Protein AF-A0A9P6UDY9-F1 (afdb_monomer_lite)

Secondary structure (DSSP, 8-state):
-PPPHHHHHHHIIIIIHHHHHHHHTT----HHHHHHHHHHHHHHHHHHHT--TTS-THHHH-TTTT-PPPHHHHHHH--

Structure (mmCIF, N/CA/C/O backbone):
data_AF-A0A9P6UDY9-F1
#
_entry.id   AF-A0A9P6UDY9-F1
#
loop_
_atom_site.group_PDB
_atom_site.id
_atom_site.type_symbol
_atom_site.label_atom_id
_atom_site.label_alt_id
_atom_site.label_comp_id
_atom_site.label_asym_id
_atom_site.label_entity_id
_atom_site.label_seq_id
_atom_site.pdbx_PDB_ins_code
_atom_site.Cartn_x
_atom_site.Cartn_y
_atom_site.Cartn_z
_atom_site.occupancy
_atom_site.B_iso_or_equiv
_atom_site.auth_seq_id
_atom_site.auth_comp_id
_atom_site.auth_asym_id
_atom_site.auth_atom_id
_atom_site.pdbx_PDB_model_num
ATOM 1 N N . MET A 1 1 ? 13.791 -16.558 -12.285 1.00 49.50 1 MET A N 1
ATOM 2 C CA . MET A 1 1 ? 12.806 -15.597 -12.830 1.00 49.50 1 MET A CA 1
ATOM 3 C C . MET A 1 1 ? 12.532 -14.562 -11.742 1.00 49.50 1 MET A C 1
ATOM 5 O O . MET A 1 1 ? 12.080 -14.949 -10.673 1.00 49.50 1 MET A O 1
ATOM 9 N N . ALA A 1 2 ? 12.936 -13.303 -11.920 1.00 79.56 2 ALA A N 1
ATOM 10 C CA . ALA A 1 2 ? 12.792 -12.280 -10.878 1.00 79.56 2 ALA A CA 1
ATOM 11 C C . ALA A 1 2 ? 11.371 -11.690 -10.891 1.00 79.56 2 ALA A C 1
ATOM 13 O O . ALA A 1 2 ? 10.845 -11.403 -11.961 1.00 79.56 2 ALA A O 1
ATOM 14 N N . ILE A 1 3 ? 10.763 -11.499 -9.714 1.00 83.25 3 ILE A N 1
ATOM 15 C CA . ILE A 1 3 ? 9.470 -10.805 -9.574 1.00 83.25 3 ILE A CA 1
ATOM 16 C C . ILE A 1 3 ? 9.641 -9.350 -10.035 1.00 83.25 3 ILE A C 1
ATOM 18 O O . ILE A 1 3 ? 10.553 -8.678 -9.544 1.00 83.25 3 ILE A O 1
ATOM 22 N N . THR A 1 4 ? 8.789 -8.869 -10.943 1.00 89.94 4 THR A N 1
ATOM 23 C CA . THR A 1 4 ? 8.764 -7.467 -11.399 1.00 89.94 4 THR A CA 1
ATOM 24 C C . THR A 1 4 ? 8.002 -6.562 -10.428 1.00 89.94 4 THR A C 1
ATOM 26 O O . THR A 1 4 ? 7.261 -7.036 -9.563 1.00 89.94 4 THR A O 1
ATOM 29 N N . ASP A 1 5 ? 8.155 -5.248 -10.571 1.00 89.00 5 ASP A N 1
ATOM 30 C CA . ASP A 1 5 ? 7.397 -4.235 -9.829 1.00 89.00 5 ASP A CA 1
ATOM 31 C C . ASP A 1 5 ? 5.879 -4.462 -9.958 1.00 89.00 5 ASP A C 1
ATOM 33 O O . ASP A 1 5 ? 5.181 -4.588 -8.950 1.00 89.00 5 ASP A O 1
ATOM 37 N N . LYS A 1 6 ? 5.376 -4.650 -11.18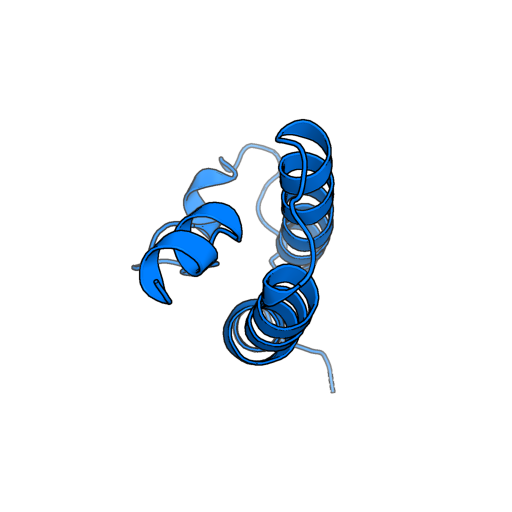5 1.00 89.94 6 LYS A N 1
ATOM 38 C CA . LYS A 1 6 ? 3.952 -4.911 -11.449 1.00 89.94 6 LYS A CA 1
ATOM 39 C C . LYS A 1 6 ? 3.468 -6.206 -10.808 1.00 89.94 6 LYS A C 1
ATOM 41 O O . LYS A 1 6 ? 2.367 -6.246 -10.267 1.00 89.94 6 LYS A O 1
ATOM 46 N N . GLN A 1 7 ? 4.284 -7.260 -10.848 1.00 92.44 7 GLN A N 1
ATOM 47 C CA . GLN A 1 7 ? 3.953 -8.532 -10.202 1.00 92.44 7 GLN A CA 1
ATOM 48 C C . GLN A 1 7 ? 3.896 -8.386 -8.678 1.00 92.44 7 GLN A C 1
ATOM 50 O O . GLN A 1 7 ? 2.993 -8.932 -8.050 1.00 92.44 7 GLN A O 1
ATOM 55 N N . CYS A 1 8 ? 4.808 -7.613 -8.083 1.00 92.62 8 CYS A N 1
ATOM 56 C CA . CYS A 1 8 ? 4.787 -7.319 -6.652 1.00 92.62 8 CYS A CA 1
ATOM 57 C C . CYS A 1 8 ? 3.496 -6.591 -6.255 1.00 92.62 8 CYS A C 1
ATOM 59 O O . CYS A 1 8 ? 2.784 -7.055 -5.364 1.00 92.62 8 CYS A O 1
ATOM 61 N N . ILE A 1 9 ? 3.139 -5.518 -6.969 1.00 93.75 9 ILE A N 1
ATOM 62 C CA . ILE A 1 9 ? 1.887 -4.788 -6.730 1.00 93.75 9 ILE A CA 1
ATOM 63 C C . ILE A 1 9 ? 0.668 -5.696 -6.900 1.00 93.75 9 ILE A C 1
ATOM 65 O O . ILE A 1 9 ? -0.241 -5.668 -6.070 1.00 93.75 9 ILE A O 1
ATOM 69 N N . TYR A 1 10 ? 0.649 -6.525 -7.945 1.00 94.00 10 TYR A N 1
ATOM 70 C CA . TYR A 1 10 ? -0.442 -7.463 -8.188 1.00 94.00 10 TYR A CA 1
ATOM 71 C C . TYR A 1 10 ? -0.634 -8.426 -7.013 1.00 94.00 10 TYR A C 1
ATOM 73 O O . TYR A 1 10 ? -1.767 -8.629 -6.577 1.00 94.00 10 TYR A O 1
ATOM 81 N N . ILE A 1 11 ? 0.457 -8.983 -6.477 1.00 94.75 11 ILE A N 1
ATOM 82 C CA . ILE A 1 11 ? 0.415 -9.878 -5.315 1.00 94.75 11 ILE A CA 1
ATOM 83 C C . ILE A 1 11 ? -0.175 -9.150 -4.105 1.00 94.75 11 ILE A C 1
ATOM 85 O O . ILE A 1 11 ? -1.052 -9.701 -3.440 1.00 94.75 11 ILE A O 1
ATOM 89 N N . ILE A 1 12 ? 0.246 -7.912 -3.828 1.00 94.62 12 ILE A N 1
ATOM 90 C CA . ILE A 1 12 ? -0.323 -7.156 -2.706 1.00 94.62 12 ILE A CA 1
ATOM 91 C C . ILE A 1 12 ? -1.821 -6.912 -2.918 1.00 94.62 12 ILE A C 1
ATOM 93 O O . ILE A 1 12 ? -2.628 -7.258 -2.056 1.00 94.62 12 ILE A O 1
ATOM 97 N N . ASN A 1 13 ? -2.200 -6.377 -4.078 1.00 95.06 13 ASN A N 1
ATOM 98 C CA . ASN A 1 13 ? -3.564 -5.925 -4.336 1.00 95.06 13 ASN A CA 1
ATOM 99 C C . ASN A 1 13 ? -4.583 -7.059 -4.497 1.00 95.06 13 ASN A C 1
ATOM 101 O O . ASN A 1 13 ? -5.716 -6.910 -4.047 1.00 95.06 13 ASN A O 1
ATOM 105 N N . ASN A 1 14 ? -4.203 -8.161 -5.148 1.00 95.31 14 ASN A N 1
ATOM 106 C CA . ASN A 1 14 ? -5.132 -9.225 -5.543 1.00 95.31 14 ASN A CA 1
ATOM 107 C C . ASN A 1 14 ? -4.966 -10.518 -4.737 1.00 95.31 14 ASN A C 1
ATOM 109 O O . ASN A 1 14 ? -5.816 -11.397 -4.830 1.00 95.31 14 ASN A O 1
ATOM 113 N N . VAL A 1 15 ? -3.888 -10.666 -3.957 1.00 95.44 15 VAL A N 1
ATOM 114 C CA . VAL A 1 15 ? -3.647 -11.885 -3.165 1.00 95.44 15 VAL A CA 1
ATOM 115 C C . VAL A 1 15 ? -3.574 -11.576 -1.677 1.00 95.44 15 VAL A C 1
ATOM 117 O O . VAL A 1 15 ? -4.309 -12.178 -0.896 1.00 95.44 15 VAL A O 1
ATOM 120 N N . LEU A 1 16 ? -2.702 -10.652 -1.266 1.00 94.69 16 LEU A N 1
ATOM 121 C CA . LEU A 1 16 ? -2.487 -10.362 0.151 1.00 94.69 16 LEU A CA 1
ATOM 122 C C . 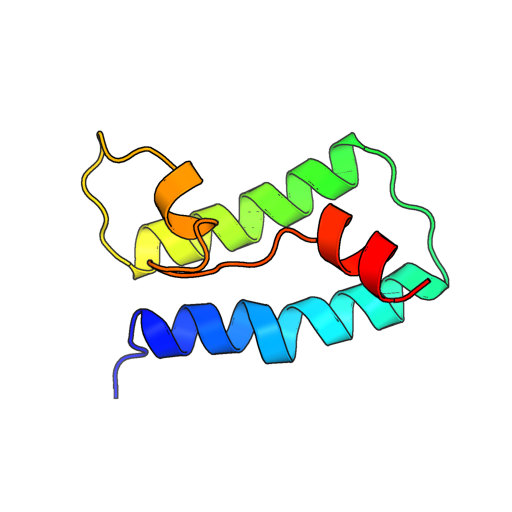LEU A 1 16 ? -3.672 -9.611 0.759 1.00 94.69 16 LEU A C 1
ATOM 124 O O . LEU A 1 16 ? -4.194 -10.048 1.783 1.00 94.69 16 LEU A O 1
ATOM 128 N N . LEU A 1 17 ? -4.104 -8.511 0.131 1.00 94.12 17 LEU A N 1
ATOM 129 C CA . LEU A 1 17 ? -5.190 -7.687 0.657 1.00 94.12 17 LEU A CA 1
ATOM 130 C C . LEU A 1 17 ? -6.500 -8.469 0.808 1.00 94.12 17 LEU A C 1
ATOM 132 O O . LEU A 1 17 ? -6.995 -8.484 1.927 1.00 94.12 17 LEU A O 1
ATOM 136 N N . PRO A 1 18 ? -7.020 -9.205 -0.194 1.00 93.94 18 PRO A N 1
ATOM 137 C CA . PRO A 1 18 ? -8.259 -9.970 -0.017 1.00 93.94 18 PRO A CA 1
ATOM 138 C C . PRO A 1 18 ? -8.182 -10.991 1.127 1.00 93.94 18 PRO A C 1
ATOM 140 O O . PRO A 1 18 ? -9.124 -11.159 1.897 1.00 93.94 18 PRO A O 1
ATOM 143 N N . ARG A 1 19 ? -7.025 -11.647 1.300 1.00 93.50 19 ARG A N 1
ATOM 144 C CA . ARG A 1 19 ? -6.808 -12.589 2.411 1.00 93.50 19 ARG A CA 1
ATOM 145 C C . ARG A 1 19 ? -6.766 -11.893 3.770 1.00 93.50 19 ARG A C 1
ATOM 147 O O . ARG A 1 19 ? -7.230 -12.473 4.750 1.00 93.50 19 ARG A O 1
ATOM 154 N N . LEU A 1 20 ? -6.189 -10.693 3.842 1.00 92.25 20 LEU A N 1
ATOM 155 C CA . LEU A 1 20 ? -6.216 -9.874 5.051 1.00 92.25 20 LEU A CA 1
ATOM 156 C C . LEU A 1 20 ? -7.641 -9.407 5.343 1.00 92.25 20 LEU A C 1
ATOM 158 O O . LEU A 1 20 ? -8.109 -9.644 6.446 1.00 92.25 20 LEU A O 1
ATOM 162 N N . LEU A 1 21 ? -8.349 -8.839 4.366 1.00 91.44 21 LEU A N 1
ATOM 163 C CA . LEU A 1 21 ? -9.733 -8.371 4.508 1.00 91.44 21 LEU A CA 1
ATOM 164 C C . LEU A 1 21 ? -10.644 -9.481 5.042 1.00 91.44 21 LEU A C 1
ATOM 166 O O . LEU A 1 21 ? -11.321 -9.287 6.049 1.00 91.44 21 LEU A O 1
ATOM 170 N N . TYR A 1 22 ? -10.547 -10.687 4.475 1.00 91.62 22 TYR A N 1
ATOM 171 C CA . TYR A 1 22 ? -11.284 -11.846 4.976 1.00 91.62 22 TYR A CA 1
ATOM 172 C C . TYR A 1 22 ? -10.986 -12.147 6.453 1.00 91.62 22 TYR A C 1
ATOM 174 O O . TYR A 1 22 ? -11.904 -12.342 7.244 1.00 91.62 22 TYR A O 1
ATOM 182 N N . ARG A 1 23 ? -9.711 -12.146 6.864 1.00 89.75 23 ARG A N 1
ATOM 183 C CA . ARG A 1 23 ? -9.327 -12.388 8.270 1.00 89.75 23 ARG A CA 1
ATOM 184 C C . ARG A 1 23 ? -9.739 -11.251 9.204 1.00 89.75 23 ARG A C 1
ATOM 186 O O . ARG A 1 23 ? -9.992 -11.494 10.378 1.00 89.75 23 ARG A O 1
ATOM 193 N N . LEU A 1 24 ? -9.785 -10.027 8.694 1.00 89.69 24 LEU A N 1
ATOM 194 C CA . LEU A 1 24 ? -10.140 -8.827 9.446 1.00 89.69 24 LEU A CA 1
ATOM 195 C C . LEU A 1 24 ? -11.653 -8.619 9.546 1.00 89.69 24 LEU A C 1
ATOM 197 O O . LEU A 1 24 ? -12.098 -7.902 10.431 1.00 89.69 24 LEU A O 1
ATOM 201 N N . SER A 1 25 ? -12.455 -9.308 8.732 1.00 86.06 25 SER A N 1
ATOM 202 C CA . SER A 1 25 ? -13.920 -9.300 8.863 1.00 86.06 25 SER A CA 1
ATOM 203 C C . SER A 1 25 ? -14.409 -9.755 10.248 1.00 86.06 25 SER A C 1
ATOM 205 O O . SER A 1 25 ? -15.461 -9.325 10.710 1.00 86.06 25 SER A O 1
ATOM 207 N N . VAL A 1 26 ? -13.616 -10.581 10.938 1.00 88.50 26 VAL A N 1
ATOM 208 C CA . VAL A 1 26 ? -13.901 -11.095 12.286 1.00 88.50 26 VAL A CA 1
ATOM 209 C C . VAL A 1 26 ? -13.059 -10.428 13.382 1.00 88.50 26 VAL A C 1
ATOM 211 O O . VAL A 1 26 ? -13.137 -10.830 14.542 1.00 88.50 26 VAL A O 1
ATOM 214 N N . LEU A 1 27 ? -12.236 -9.426 13.042 1.00 86.12 27 LEU A N 1
ATOM 215 C CA . LEU A 1 27 ? -11.298 -8.781 13.964 1.00 86.12 27 LEU A CA 1
ATOM 216 C C . LEU A 1 27 ? -11.253 -7.262 13.762 1.00 86.12 27 LEU A C 1
ATOM 218 O O . LEU A 1 27 ? -10.851 -6.768 12.712 1.00 86.12 27 LEU A O 1
ATOM 222 N N . ILE A 1 28 ? -11.532 -6.503 14.822 1.00 83.06 28 ILE A N 1
ATOM 223 C CA . ILE A 1 28 ? -11.402 -5.042 14.793 1.00 83.06 28 ILE A CA 1
ATOM 224 C C . ILE A 1 28 ? -9.948 -4.643 15.072 1.00 83.06 28 ILE A C 1
ATOM 226 O O . ILE A 1 28 ? -9.445 -4.782 16.188 1.00 83.06 28 ILE A O 1
ATOM 230 N N . LEU A 1 29 ? -9.276 -4.107 14.052 1.00 86.69 29 LEU A N 1
ATOM 231 C CA . LEU A 1 29 ? -7.946 -3.510 14.179 1.00 86.69 29 LEU A CA 1
ATOM 232 C C . LEU A 1 29 ? -8.013 -2.132 14.836 1.00 86.69 29 LEU A C 1
ATOM 234 O O . LEU A 1 29 ? -8.838 -1.288 14.487 1.00 86.69 29 LEU A O 1
ATOM 238 N N . LYS A 1 30 ? -7.054 -1.859 15.723 1.00 91.88 30 LYS A N 1
ATOM 239 C CA . LYS A 1 30 ? -6.789 -0.495 16.188 1.00 91.88 30 LYS A CA 1
ATOM 240 C C . LYS A 1 30 ? -6.060 0.301 15.091 1.00 91.88 30 LYS A C 1
ATOM 242 O O . LYS A 1 30 ? -5.330 -0.291 14.293 1.00 91.88 30 LYS A O 1
ATOM 247 N N . PRO A 1 31 ? -6.159 1.643 15.075 1.00 89.69 31 PRO A N 1
ATOM 248 C CA . PRO A 1 31 ? -5.509 2.466 14.051 1.00 89.69 31 PRO A CA 1
ATOM 249 C C . PRO A 1 31 ? -3.988 2.266 13.932 1.00 89.69 31 PRO A C 1
ATOM 251 O O . PRO A 1 31 ? -3.455 2.291 12.827 1.00 89.69 31 PRO A O 1
ATOM 254 N N . HIS A 1 32 ? -3.279 2.029 15.043 1.00 92.31 32 HIS A N 1
ATOM 255 C CA . HIS A 1 32 ? -1.829 1.787 15.013 1.00 92.31 32 HIS A CA 1
ATOM 256 C C . HIS A 1 32 ? -1.468 0.427 14.400 1.00 92.31 32 HIS A C 1
ATOM 258 O O . HIS A 1 32 ? -0.507 0.338 13.642 1.00 92.31 32 HIS A O 1
ATOM 264 N N . GLU A 1 33 ? -2.266 -0.612 14.662 1.00 92.38 33 GLU A N 1
ATOM 265 C CA . GLU A 1 33 ? -2.086 -1.941 14.066 1.00 92.38 33 GLU A CA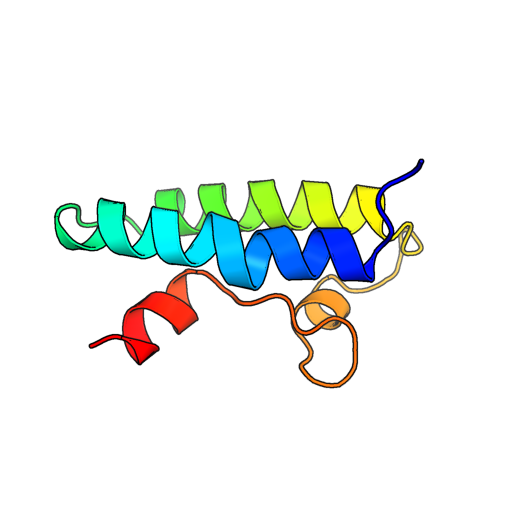 1
ATOM 266 C C . GLU A 1 33 ? -2.292 -1.877 12.548 1.00 92.38 33 GLU A C 1
ATOM 268 O O . GLU A 1 33 ? -1.490 -2.403 11.777 1.00 92.38 33 GLU A O 1
ATOM 273 N N . MET A 1 34 ? -3.323 -1.145 12.108 1.00 92.38 34 MET A N 1
ATOM 274 C CA . MET A 1 34 ? -3.576 -0.873 10.692 1.00 92.38 34 MET A CA 1
ATOM 275 C C . MET A 1 34 ? -2.374 -0.194 10.027 1.00 92.38 34 MET A C 1
ATOM 277 O O . MET A 1 34 ? -1.900 -0.647 8.985 1.00 92.38 34 MET A O 1
ATOM 281 N N . GLN A 1 35 ? -1.853 0.876 10.637 1.00 93.06 35 GLN A N 1
ATOM 282 C CA . GLN A 1 35 ? -0.680 1.575 10.109 1.00 93.06 35 GLN A CA 1
ATOM 283 C C . GLN A 1 35 ? 0.563 0.684 10.074 1.00 93.06 35 GLN A C 1
ATOM 285 O O . GLN A 1 35 ? 1.330 0.760 9.114 1.00 93.06 35 GLN A O 1
ATOM 290 N N . SER A 1 36 ? 0.747 -0.185 11.071 1.00 94.56 36 SER A N 1
ATOM 291 C CA . SER A 1 36 ? 1.847 -1.151 11.101 1.00 94.56 36 SER A CA 1
ATOM 292 C C . SER A 1 36 ? 1.784 -2.098 9.899 1.00 94.56 36 SER A C 1
ATOM 294 O O . SER A 1 36 ? 2.758 -2.208 9.150 1.00 94.56 36 SER A O 1
ATOM 296 N N . ILE A 1 37 ? 0.616 -2.694 9.631 1.00 93.56 37 ILE A N 1
ATOM 297 C CA . ILE A 1 37 ? 0.411 -3.588 8.479 1.00 93.56 37 ILE A CA 1
ATOM 298 C C . ILE A 1 37 ? 0.661 -2.843 7.161 1.00 93.56 37 ILE A C 1
ATOM 300 O O . ILE A 1 37 ? 1.390 -3.339 6.298 1.00 93.56 37 ILE A O 1
ATOM 304 N N . VAL A 1 38 ? 0.096 -1.639 7.015 1.00 94.12 38 VAL A N 1
ATOM 305 C CA . VAL A 1 38 ? 0.280 -0.809 5.814 1.00 94.12 38 VAL A CA 1
ATOM 306 C C . VAL A 1 38 ? 1.748 -0.474 5.581 1.00 94.12 38 VAL A C 1
ATOM 308 O O . VAL A 1 38 ? 2.245 -0.616 4.461 1.00 94.12 38 VAL A O 1
ATOM 311 N N . SER A 1 39 ? 2.458 -0.073 6.632 1.00 93.94 39 SER A N 1
ATOM 312 C CA . SER A 1 39 ? 3.880 0.262 6.572 1.00 93.94 39 SER A CA 1
ATOM 313 C C . SER A 1 39 ? 4.726 -0.930 6.117 1.00 93.94 39 SER A C 1
ATOM 315 O O . SER A 1 39 ? 5.577 -0.783 5.236 1.00 93.94 39 SER A O 1
ATOM 317 N N . GLN A 1 40 ? 4.441 -2.131 6.633 1.00 93.94 40 GLN A N 1
ATOM 318 C CA . GLN A 1 40 ? 5.182 -3.347 6.292 1.00 93.94 40 GLN A CA 1
ATOM 319 C C . GLN A 1 40 ? 5.115 -3.667 4.797 1.00 93.94 40 GLN A C 1
ATOM 321 O O . GLN A 1 40 ? 6.157 -3.749 4.141 1.00 93.94 40 GLN A O 1
ATOM 326 N N . TYR A 1 41 ? 3.913 -3.805 4.224 1.00 93.69 41 TYR A N 1
ATOM 327 C CA . TYR A 1 41 ? 3.820 -4.146 2.801 1.00 93.69 41 TYR A CA 1
ATOM 328 C C . TYR A 1 41 ? 4.269 -2.988 1.901 1.00 93.69 41 TYR A C 1
ATOM 330 O O . TYR A 1 41 ? 4.838 -3.226 0.836 1.00 93.69 41 TYR A O 1
ATOM 338 N N . THR A 1 42 ? 4.081 -1.736 2.330 1.00 93.81 42 THR A N 1
ATOM 339 C CA . THR A 1 42 ? 4.554 -0.560 1.584 1.00 93.81 42 THR A CA 1
ATOM 340 C C . THR A 1 42 ? 6.080 -0.520 1.519 1.00 93.81 42 THR A C 1
ATOM 342 O O . THR A 1 42 ? 6.633 -0.221 0.462 1.00 93.81 42 THR A O 1
ATOM 345 N N . SER A 1 43 ? 6.772 -0.865 2.610 1.00 91.94 43 SER A N 1
ATOM 346 C CA . SER A 1 43 ? 8.237 -0.943 2.655 1.00 91.94 43 SER A CA 1
ATOM 347 C C . SER A 1 43 ? 8.778 -2.019 1.708 1.00 91.94 43 SER A C 1
ATOM 349 O O . SER A 1 43 ? 9.672 -1.745 0.904 1.00 91.94 43 SER A O 1
ATOM 351 N N . VAL A 1 44 ? 8.160 -3.208 1.707 1.00 91.31 44 VAL A N 1
ATOM 352 C CA . VAL A 1 44 ? 8.516 -4.307 0.791 1.00 91.31 44 VAL A CA 1
ATOM 353 C C . VAL A 1 44 ? 8.344 -3.881 -0.667 1.00 91.31 44 VAL A C 1
ATOM 355 O O . VAL A 1 44 ? 9.249 -4.065 -1.482 1.00 91.31 44 VAL A O 1
ATOM 358 N N . VAL A 1 45 ? 7.207 -3.264 -0.999 1.00 92.06 45 VAL A N 1
ATOM 359 C CA . VAL A 1 45 ? 6.952 -2.744 -2.348 1.00 92.06 45 VAL A CA 1
ATOM 360 C C . VAL A 1 45 ? 7.976 -1.669 -2.711 1.00 92.06 45 VAL A C 1
ATOM 362 O O . VAL A 1 45 ? 8.552 -1.722 -3.794 1.00 92.06 45 VAL A O 1
ATOM 365 N N . ARG A 1 46 ? 8.263 -0.719 -1.816 1.00 90.75 46 ARG A N 1
ATOM 366 C CA . ARG A 1 46 ? 9.222 0.366 -2.069 1.00 90.75 46 ARG A CA 1
ATOM 367 C C . ARG A 1 46 ? 10.622 -0.171 -2.364 1.00 90.75 46 ARG A C 1
ATOM 369 O O . ARG A 1 46 ? 11.239 0.261 -3.338 1.00 90.75 46 ARG A O 1
ATOM 376 N N . GLN A 1 47 ? 11.088 -1.137 -1.573 1.00 88.50 47 GLN A N 1
ATOM 377 C CA . GLN A 1 47 ? 12.367 -1.811 -1.798 1.00 88.50 47 GLN A CA 1
ATOM 378 C C . GLN A 1 47 ? 12.378 -2.550 -3.141 1.00 88.50 47 GLN A C 1
ATOM 380 O O . GLN A 1 47 ? 13.390 -2.555 -3.839 1.00 88.50 47 GLN A O 1
ATOM 385 N N . LYS A 1 48 ? 11.250 -3.157 -3.522 1.00 88.69 48 LYS A N 1
ATOM 386 C CA . LYS A 1 48 ? 11.153 -3.965 -4.736 1.00 88.69 48 LYS A CA 1
ATOM 387 C C . LYS A 1 48 ? 11.066 -3.144 -6.021 1.00 88.69 48 LYS A C 1
ATOM 389 O O . LYS A 1 48 ? 11.613 -3.560 -7.038 1.00 88.69 48 LYS A O 1
ATOM 394 N N . VAL A 1 49 ? 10.379 -2.008 -5.970 1.00 87.06 49 VAL A N 1
ATOM 395 C CA . VAL A 1 49 ? 10.192 -1.088 -7.101 1.00 87.06 49 VAL A CA 1
ATOM 396 C C . VAL A 1 49 ? 11.473 -0.295 -7.399 1.00 87.06 49 VAL A C 1
ATOM 398 O O . VAL A 1 49 ? 11.651 0.182 -8.515 1.00 87.06 49 VAL A O 1
ATOM 401 N N . GLY A 1 50 ? 12.384 -0.167 -6.428 1.00 84.56 50 GLY A N 1
ATOM 402 C CA . GLY A 1 50 ? 13.657 0.530 -6.630 1.00 84.56 50 GLY A CA 1
ATOM 403 C C . GLY A 1 50 ? 13.495 2.040 -6.827 1.00 84.56 50 GLY A C 1
ATOM 404 O O . GLY A 1 50 ? 14.266 2.652 -7.562 1.00 84.56 50 GLY A O 1
ATOM 405 N N . LEU A 1 51 ? 12.479 2.648 -6.199 1.00 84.44 51 LEU A N 1
ATOM 406 C CA . LEU A 1 51 ? 12.285 4.099 -6.243 1.00 84.44 51 LEU A CA 1
ATOM 407 C C . LEU A 1 51 ? 13.482 4.833 -5.628 1.00 84.44 51 LEU A C 1
ATOM 409 O O . LEU A 1 51 ? 14.071 4.375 -4.647 1.00 84.44 51 LEU A O 1
ATOM 413 N N . ALA A 1 52 ? 13.794 6.014 -6.167 1.00 84.75 52 ALA A N 1
ATOM 414 C CA . ALA A 1 52 ? 14.834 6.868 -5.610 1.00 84.75 52 ALA A CA 1
ATOM 415 C C . ALA A 1 52 ? 14.508 7.238 -4.154 1.00 84.75 52 ALA A C 1
ATOM 417 O O . ALA A 1 52 ? 13.343 7.390 -3.776 1.00 84.75 52 ALA A O 1
ATOM 418 N N . HIS A 1 53 ? 15.541 7.434 -3.331 1.00 79.31 53 HIS A N 1
ATOM 419 C CA . HIS A 1 53 ? 15.371 7.725 -1.904 1.00 79.31 53 HIS A CA 1
ATOM 420 C C . HIS A 1 53 ? 14.442 8.930 -1.654 1.00 79.31 53 HIS A C 1
ATOM 422 O O . HIS A 1 53 ? 13.583 8.871 -0.778 1.00 79.31 53 HIS A O 1
ATOM 428 N N . GLY A 1 54 ? 14.543 9.977 -2.483 1.00 84.12 54 GLY A N 1
ATOM 429 C CA . GLY A 1 54 ? 13.704 11.179 -2.407 1.00 84.12 54 GLY A CA 1
ATOM 430 C C . GLY A 1 54 ? 12.295 11.048 -2.999 1.00 84.12 54 GLY A C 1
ATOM 431 O O . GLY A 1 54 ? 11.526 12.004 -2.942 1.00 84.12 54 GLY A O 1
ATOM 432 N N . SER A 1 55 ? 11.926 9.902 -3.581 1.00 86.88 55 SER A N 1
ATOM 433 C CA . SER A 1 55 ? 10.595 9.729 -4.168 1.00 86.88 55 SER A CA 1
ATOM 434 C C . SER A 1 55 ? 9.520 9.641 -3.077 1.00 86.88 55 SER A C 1
ATOM 436 O O . SER A 1 55 ? 9.638 8.809 -2.166 1.00 86.88 55 SER A O 1
ATOM 438 N N . PRO A 1 56 ? 8.436 10.431 -3.160 1.00 89.38 56 PRO A N 1
ATOM 439 C CA . PRO A 1 56 ? 7.368 10.374 -2.174 1.00 89.38 56 PRO A CA 1
ATOM 440 C C . PRO A 1 56 ? 6.629 9.032 -2.241 1.00 89.38 56 PRO A C 1
ATOM 442 O O . PRO A 1 56 ? 6.322 8.520 -3.317 1.00 89.38 56 PRO A O 1
ATOM 445 N N . THR A 1 57 ? 6.309 8.456 -1.079 1.00 88.94 57 THR A N 1
ATOM 446 C CA . THR A 1 57 ? 5.591 7.169 -0.976 1.00 88.94 57 THR A CA 1
ATOM 447 C C . THR A 1 57 ? 4.187 7.226 -1.591 1.00 88.94 57 THR A C 1
ATOM 449 O O . THR A 1 57 ? 3.674 6.207 -2.044 1.00 88.94 57 THR A O 1
ATOM 452 N N . SER A 1 58 ? 3.592 8.419 -1.701 1.00 89.75 58 SER A N 1
ATOM 453 C CA . SER A 1 58 ? 2.294 8.639 -2.356 1.00 89.75 58 SER A CA 1
ATOM 454 C C . SER A 1 58 ? 2.252 8.169 -3.816 1.00 89.75 58 SER A C 1
ATOM 456 O O . SER A 1 58 ? 1.188 7.774 -4.291 1.00 89.75 58 SER A O 1
ATOM 458 N N . ILE A 1 59 ? 3.398 8.121 -4.509 1.00 91.94 59 ILE A N 1
ATOM 459 C CA . ILE A 1 59 ? 3.511 7.580 -5.874 1.00 91.94 59 ILE A CA 1
ATOM 460 C C . ILE A 1 59 ? 3.052 6.119 -5.943 1.00 91.94 59 ILE A C 1
ATOM 462 O O . ILE A 1 59 ? 2.445 5.716 -6.937 1.00 91.94 59 ILE A O 1
ATOM 466 N N . LEU A 1 60 ? 3.304 5.331 -4.891 1.00 92.56 60 LEU A N 1
ATOM 467 C CA . LEU A 1 60 ? 2.900 3.927 -4.848 1.00 92.56 60 LEU A CA 1
ATOM 468 C C . LEU A 1 60 ? 1.375 3.785 -4.840 1.00 92.56 60 LEU A C 1
ATOM 470 O O . LEU A 1 60 ? 0.841 2.916 -5.519 1.00 92.56 60 LEU A O 1
ATOM 474 N N . PHE A 1 61 ? 0.673 4.665 -4.128 1.00 93.00 61 PHE A N 1
ATOM 475 C CA . PHE A 1 61 ? -0.784 4.614 -3.975 1.00 93.00 61 PHE A CA 1
ATOM 476 C C . PHE A 1 61 ? -1.546 5.264 -5.137 1.00 93.00 61 PHE A C 1
ATOM 478 O O . PHE A 1 61 ? -2.754 5.079 -5.284 1.00 93.00 61 PHE A O 1
ATOM 485 N N . HIS A 1 62 ? -0.865 6.026 -5.993 1.00 92.62 62 HIS A N 1
ATOM 486 C CA . HIS A 1 62 ? -1.514 6.715 -7.100 1.00 92.62 62 HIS A CA 1
ATOM 487 C C . HIS A 1 62 ? -1.980 5.727 -8.185 1.00 92.62 62 HIS A C 1
ATOM 489 O O . HIS A 1 62 ? -1.166 5.031 -8.794 1.00 92.62 62 HIS A O 1
ATOM 495 N N . ARG A 1 63 ? -3.287 5.712 -8.491 1.00 87.75 63 ARG A N 1
ATOM 496 C CA . ARG A 1 63 ? -3.932 4.747 -9.411 1.00 87.75 63 ARG A CA 1
ATOM 497 C C . ARG A 1 63 ? -3.325 4.702 -10.817 1.00 87.75 63 ARG A C 1
ATOM 499 O O . ARG A 1 63 ? -3.307 3.645 -11.430 1.00 87.75 63 ARG A O 1
ATOM 506 N N . ARG A 1 64 ? -2.842 5.838 -11.340 1.00 88.50 64 ARG A N 1
ATOM 507 C CA . ARG A 1 64 ? -2.217 5.910 -12.681 1.00 88.50 64 ARG A CA 1
ATOM 508 C C . ARG A 1 64 ? -0.737 5.505 -12.703 1.00 88.50 64 ARG A C 1
ATOM 510 O O . ARG A 1 64 ? -0.152 5.475 -13.777 1.00 88.50 64 ARG A O 1
ATOM 517 N N . LEU A 1 65 ? -0.132 5.280 -11.537 1.00 89.62 65 LEU A N 1
ATOM 518 C CA . LEU A 1 65 ? 1.264 4.869 -11.406 1.00 89.62 65 LEU A CA 1
ATOM 519 C C . LEU A 1 65 ? 1.288 3.395 -10.997 1.00 89.62 65 LEU A C 1
ATOM 521 O O . LEU A 1 65 ? 0.984 2.537 -11.820 1.00 89.62 65 LEU A O 1
ATOM 525 N N . TYR A 1 66 ? 1.585 3.098 -9.733 1.00 90.31 66 TYR A N 1
ATOM 526 C CA . TYR A 1 66 ? 1.593 1.722 -9.238 1.00 90.31 66 TYR A CA 1
ATOM 527 C C . TYR A 1 66 ? 0.209 1.260 -8.777 1.00 90.31 66 TYR A C 1
ATOM 529 O O . TYR A 1 66 ? -0.122 0.095 -8.945 1.00 90.31 66 TYR A O 1
ATOM 537 N N . GLY A 1 67 ? -0.623 2.151 -8.230 1.00 92.62 67 GLY A N 1
ATOM 538 C CA . GLY A 1 67 ? -1.970 1.796 -7.774 1.00 92.62 67 GLY A CA 1
ATOM 539 C C . GLY A 1 67 ? -1.995 0.781 -6.626 1.00 92.62 67 GLY A C 1
ATOM 540 O O . GLY A 1 67 ? -2.908 -0.040 -6.556 1.00 92.62 67 GLY A O 1
ATOM 541 N N . LEU A 1 68 ? -1.000 0.809 -5.736 1.00 93.69 68 LEU A N 1
ATOM 542 C CA . LEU A 1 68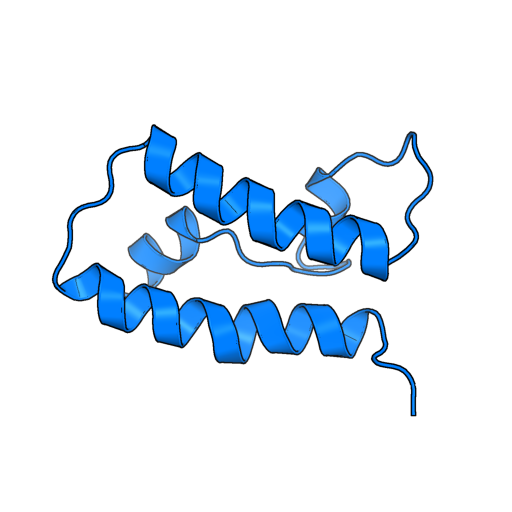 ? -1.012 0.058 -4.482 1.00 93.69 68 LEU A CA 1
ATOM 543 C C . LEU A 1 68 ? -2.244 0.457 -3.661 1.00 93.69 68 LEU A C 1
ATOM 545 O O . LEU A 1 68 ? -2.483 1.643 -3.434 1.00 93.69 68 LEU A O 1
ATOM 549 N N . ARG A 1 69 ? -3.030 -0.517 -3.206 1.00 93.81 69 ARG A N 1
ATOM 550 C CA . ARG A 1 69 ? -4.218 -0.243 -2.393 1.00 93.81 69 ARG A CA 1
ATOM 551 C C . ARG A 1 69 ? -3.837 -0.058 -0.924 1.00 93.81 69 ARG A C 1
ATOM 553 O O . ARG A 1 69 ? -2.958 -0.732 -0.383 1.00 93.81 69 ARG A O 1
ATOM 560 N N . HIS A 1 70 ? -4.515 0.876 -0.270 1.00 92.62 70 HIS A N 1
ATOM 561 C CA . HIS A 1 70 ? -4.415 1.069 1.172 1.00 92.62 70 HIS A CA 1
ATOM 562 C C . HIS A 1 70 ? -5.410 0.140 1.877 1.00 92.62 70 HIS A C 1
ATOM 564 O O . HIS A 1 70 ? -6.591 0.157 1.532 1.00 92.62 70 HIS A O 1
ATOM 570 N N . LEU A 1 71 ? -4.960 -0.642 2.867 1.00 90.25 71 LEU A N 1
ATOM 571 C CA . LEU A 1 71 ? -5.813 -1.619 3.562 1.00 90.25 71 LEU A CA 1
ATOM 572 C C . LEU A 1 71 ? -7.059 -0.968 4.185 1.00 90.25 71 LEU A C 1
ATOM 574 O O . LEU A 1 71 ? -8.155 -1.494 4.043 1.00 90.25 71 LEU A O 1
ATOM 578 N N . GLY A 1 72 ? -6.907 0.208 4.801 1.00 86.19 72 GLY A N 1
ATOM 579 C CA . GLY A 1 72 ? -8.038 0.943 5.376 1.00 86.19 72 GLY A CA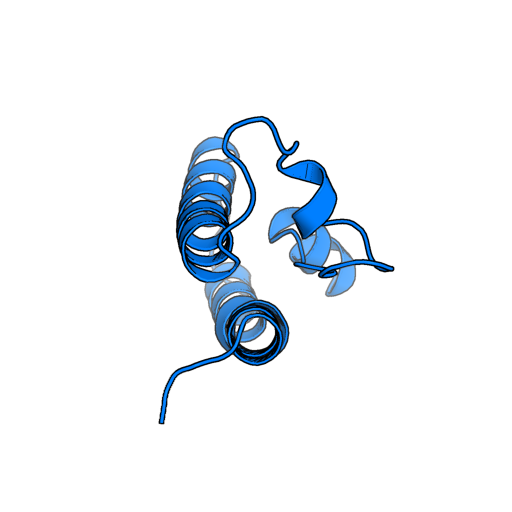 1
ATOM 580 C C . GLY A 1 72 ? -9.098 1.346 4.346 1.00 86.19 72 GLY A C 1
ATOM 581 O O . GLY A 1 72 ? -10.279 1.259 4.641 1.00 86.19 72 GLY A O 1
ATOM 582 N N . ASN A 1 73 ? -8.693 1.713 3.124 1.00 85.56 73 ASN A N 1
ATOM 583 C CA . ASN A 1 73 ? -9.650 2.062 2.069 1.00 85.56 73 ASN A CA 1
ATOM 584 C C . ASN A 1 73 ? -10.340 0.803 1.540 1.00 85.56 73 ASN A C 1
ATOM 586 O O . ASN A 1 73 ? -11.533 0.823 1.274 1.00 85.56 73 ASN A O 1
ATOM 590 N N . ALA A 1 74 ? -9.590 -0.298 1.432 1.00 82.69 74 ALA A N 1
ATOM 591 C CA . ALA A 1 74 ? -10.117 -1.569 0.960 1.00 82.69 74 ALA A CA 1
ATOM 592 C C . ALA A 1 74 ? -11.158 -2.179 1.916 1.00 82.69 74 ALA A C 1
ATOM 594 O O . ALA A 1 74 ? -12.071 -2.841 1.443 1.00 82.69 74 ALA A O 1
ATOM 595 N N . LEU A 1 75 ? -11.058 -1.930 3.229 1.00 80.19 75 LEU A N 1
ATOM 596 C CA . LEU A 1 75 ? -12.086 -2.334 4.198 1.00 80.19 75 LEU A CA 1
ATOM 597 C C . LEU A 1 75 ? -13.401 -1.572 4.002 1.00 80.19 75 LEU A C 1
ATOM 599 O O . LEU A 1 75 ? -14.457 -2.182 4.081 1.00 80.19 75 LEU A O 1
ATOM 603 N N . THR A 1 76 ? -13.345 -0.268 3.721 1.00 75.56 76 THR A N 1
ATOM 604 C CA . THR A 1 76 ? -14.546 0.556 3.503 1.00 75.56 76 THR A CA 1
ATOM 605 C C . THR A 1 76 ? -15.236 0.260 2.166 1.00 75.56 76 THR A C 1
ATOM 607 O O . THR A 1 76 ? -16.414 0.546 2.018 1.00 75.56 76 THR A O 1
ATOM 610 N N . GLU A 1 77 ? -14.514 -0.284 1.181 1.00 70.38 77 GLU A N 1
ATOM 611 C CA . GLU A 1 77 ? -15.046 -0.635 -0.148 1.00 70.38 77 GLU A CA 1
ATOM 612 C C . GLU A 1 77 ? -15.811 -1.976 -0.171 1.00 70.38 77 GLU A C 1
ATOM 614 O O . GLU A 1 77 ? -16.573 -2.208 -1.106 1.00 70.38 77 GLU A O 1
ATOM 619 N N . GLU A 1 78 ? -15.595 -2.860 0.813 1.00 59.19 78 GLU A N 1
ATOM 620 C CA . GLU A 1 78 ? -16.265 -4.173 0.922 1.00 59.19 78 GLU A CA 1
ATOM 621 C C . GLU A 1 78 ? -17.433 -4.196 1.933 1.00 59.19 78 GLU A C 1
ATOM 623 O O . GLU A 1 78 ? -18.052 -5.246 2.117 1.00 59.19 78 GLU A O 1
ATOM 628 N N . GLN A 1 79 ? -17.733 -3.061 2.579 1.00 48.31 79 GLN A N 1
ATOM 629 C CA . GLN A 1 79 ? -18.913 -2.856 3.436 1.00 48.31 79 GLN A CA 1
ATOM 630 C C . GLN A 1 79 ? -20.029 -2.143 2.672 1.00 48.31 79 GLN A C 1
ATOM 632 O O . GLN A 1 79 ? -21.202 -2.518 2.897 1.00 48.31 79 GLN A O 1
#

Foldseek 3Di:
DDQALLNLLCCQPPPVLVVVLVVCVVPDDDPVRLVVVQVVSLVVSCVRNVDDPPDDSVQCCDCVHNNRDRSVVV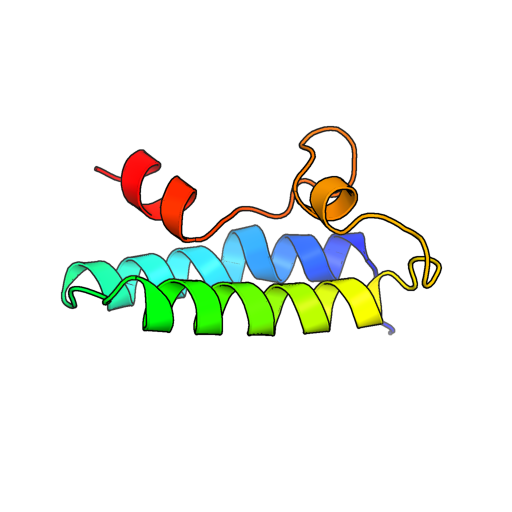NVVVD

pLDDT: mean 88.35, std 8.62, range [48.31, 95.44]

Organism: NCBI:txid64522

Radius of gyration: 12.93 Å; chains: 1; bounding box: 34×27×29 Å

Sequence (79 aa):
MAITDKQCIYIINNVLLPRLLYRLSVLILKPHEMQSIVSQYTSVVRQKVGLAHGSPTSILFHRRLYGLRHLGNALTEEQ